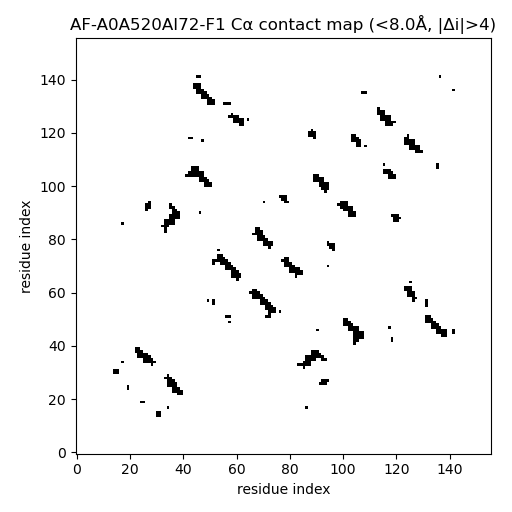Protein AF-A0A520AI72-F1 (afdb_monomer)

Nearest PDB structures (foldseek):
  8fnn-assembly1_A  TM=4.748E-01  e=2.640E+00  Homo sapiens
  2w68-assembly2_B  TM=2.912E-01  e=1.521E+00  Vibrio cholerae
  5tc2-assembly1_B  TM=3.997E-01  e=4.104E+00  Human immunodeficiency virus 1
  4v7h-assembly1_BB  TM=2.798E-01  e=3.478E+00  Thermomyces lanuginosus
  7vqo-assembly1_A  TM=2.435E-01  e=2.640E+00  Thermochaetoides thermophila DSM 1495

Secondary structure (DSSP, 8-state):
-------------------PPTTEEEEEEETTTEEEEEES---SSEEEEEE--TT-EEEEE-TTS-EEEEEEE-TTS-EEEES--SEEE-SEEE--GGG-EEEEEE----TT-SEEEEEETTEEEEEE-TT-EEEEEEHHHHHHHHHHHHHHHTT-

Solvent-accessible surface area (backbone atoms only — not comparable to full-atom values): 9253 Å² total; per-residue (Å²): 140,80,90,80,87,81,86,82,89,76,89,73,79,74,74,74,80,78,85,73,57,94,69,51,44,83,72,36,75,47,84,91,62,35,35,23,26,25,57,86,77,85,49,71,56,17,38,35,36,51,56,77,53,74,73,32,65,55,53,35,20,36,79,91,64,50,82,49,25,32,40,34,31,38,88,88,54,46,58,48,74,44,74,52,54,53,71,39,39,29,62,36,54,31,80,41,71,96,68,54,39,44,32,24,27,11,51,72,88,61,94,85,59,70,55,44,48,33,41,45,70,94,37,71,28,34,31,63,54,77,92,55,51,70,49,80,33,44,52,74,55,49,60,46,57,53,50,60,60,48,60,60,63,77,76,112

Structure (mmCIF, N/CA/C/O backbone):
data_AF-A0A520AI72-F1
#
_entry.id   AF-A0A520AI72-F1
#
loop_
_atom_site.group_PDB
_atom_site.id
_atom_site.type_symbol
_atom_site.label_atom_id
_atom_site.label_alt_id
_atom_site.label_comp_id
_atom_site.label_asym_id
_atom_site.label_entity_id
_atom_site.label_seq_id
_atom_site.pdbx_PDB_ins_code
_atom_site.Cartn_x
_atom_site.Cartn_y
_atom_site.Cartn_z
_atom_site.occupancy
_atom_site.B_iso_or_equiv
_atom_site.auth_seq_id
_atom_site.auth_comp_id
_atom_site.auth_asym_id
_atom_site.auth_atom_id
_atom_site.pdbx_PDB_model_num
ATOM 1 N N . MET A 1 1 ? 44.354 -30.701 -31.928 1.00 36.69 1 MET A N 1
ATOM 2 C CA . MET A 1 1 ? 44.233 -29.444 -32.697 1.00 36.69 1 MET A CA 1
ATOM 3 C C . MET A 1 1 ? 42.748 -29.194 -32.877 1.00 36.69 1 MET A C 1
ATOM 5 O O . MET A 1 1 ? 42.075 -30.110 -33.305 1.00 36.69 1 MET A O 1
ATOM 9 N N . GLU A 1 2 ? 42.136 -28.080 -32.514 1.00 35.31 2 GLU A N 1
ATOM 10 C CA . GLU A 1 2 ? 42.602 -26.828 -31.930 1.00 35.31 2 GLU A CA 1
ATOM 11 C C . GLU A 1 2 ? 41.341 -26.110 -31.420 1.00 35.31 2 GLU A C 1
ATOM 13 O O . GLU A 1 2 ? 40.259 -26.258 -31.989 1.00 35.31 2 GLU A O 1
ATOM 18 N N . LYS A 1 3 ? 41.470 -25.383 -30.311 1.00 42.38 3 LYS A N 1
ATOM 19 C CA . LYS A 1 3 ? 40.406 -24.569 -29.721 1.00 42.38 3 LYS A CA 1
ATOM 20 C C . LYS A 1 3 ? 40.044 -23.427 -30.671 1.00 42.38 3 LYS A C 1
ATOM 22 O O . LYS A 1 3 ? 40.950 -22.759 -31.155 1.00 42.38 3 LYS A O 1
ATOM 27 N N . LYS A 1 4 ? 38.760 -23.077 -30.761 1.00 38.62 4 LYS A N 1
ATOM 28 C CA . LYS A 1 4 ? 38.353 -21.665 -30.830 1.00 38.62 4 LYS A CA 1
ATOM 29 C C . LYS A 1 4 ? 37.149 -21.421 -29.929 1.00 38.62 4 LYS A C 1
ATOM 31 O O . LYS A 1 4 ? 36.005 -21.627 -30.312 1.00 38.62 4 LYS A O 1
ATOM 36 N N . SER A 1 5 ? 37.463 -20.968 -28.720 1.00 42.31 5 SER A N 1
ATOM 37 C CA . SER A 1 5 ? 36.593 -20.086 -27.953 1.00 42.31 5 SER A CA 1
ATOM 38 C C . SER A 1 5 ? 36.450 -18.772 -28.716 1.00 42.31 5 SER A C 1
ATOM 40 O O . SER A 1 5 ? 37.460 -18.184 -29.099 1.00 42.31 5 SER A O 1
ATOM 42 N N . ILE A 1 6 ? 35.220 -18.295 -28.889 1.00 42.84 6 ILE A N 1
ATOM 43 C CA . ILE A 1 6 ? 34.939 -16.868 -29.056 1.00 42.84 6 ILE A CA 1
ATOM 44 C C . ILE A 1 6 ? 33.797 -16.553 -28.095 1.00 42.84 6 ILE A C 1
ATOM 46 O O . ILE A 1 6 ? 32.635 -16.857 -28.345 1.00 42.84 6 ILE A O 1
ATOM 50 N N . SER A 1 7 ? 34.180 -16.009 -26.947 1.00 45.44 7 SER A N 1
ATOM 51 C CA . SER A 1 7 ? 33.318 -15.265 -26.042 1.00 45.44 7 SER A CA 1
ATOM 52 C C . SER A 1 7 ? 32.947 -13.937 -26.695 1.00 45.44 7 SER A C 1
ATOM 54 O O . SER A 1 7 ? 33.846 -13.211 -27.110 1.00 45.44 7 SER A O 1
ATOM 56 N N . ASN A 1 8 ? 31.662 -13.596 -26.718 1.00 35.69 8 ASN A N 1
ATOM 57 C CA . ASN A 1 8 ? 31.220 -12.207 -26.789 1.00 35.69 8 ASN A CA 1
ATOM 58 C C . ASN A 1 8 ? 30.066 -12.018 -25.802 1.00 35.69 8 ASN A C 1
ATOM 60 O O . ASN A 1 8 ? 28.905 -12.290 -26.094 1.00 35.69 8 ASN A O 1
ATOM 64 N N . THR A 1 9 ? 30.432 -11.588 -24.599 1.00 47.28 9 THR A N 1
ATOM 65 C CA . THR A 1 9 ? 29.562 -10.934 -23.624 1.00 47.28 9 THR A CA 1
ATOM 66 C C . THR A 1 9 ? 29.221 -9.538 -24.125 1.00 47.28 9 THR A C 1
ATOM 68 O O . THR A 1 9 ? 30.106 -8.694 -24.181 1.00 47.28 9 THR A O 1
ATOM 71 N N . ASN A 1 10 ? 27.947 -9.289 -24.413 1.00 41.22 10 ASN A N 1
ATOM 72 C CA . ASN A 1 10 ? 27.334 -7.973 -24.258 1.00 41.22 10 ASN A CA 1
ATOM 73 C C . ASN A 1 10 ? 26.042 -8.198 -23.471 1.00 41.22 10 ASN A C 1
ATOM 75 O O . ASN A 1 10 ? 25.032 -8.627 -24.027 1.00 41.22 10 ASN A O 1
ATOM 79 N N . GLY A 1 11 ? 26.125 -7.991 -22.156 1.00 39.22 11 GLY A N 1
ATOM 80 C CA . GLY A 1 11 ? 24.981 -7.991 -21.255 1.00 39.22 11 GLY A CA 1
ATOM 81 C C . GLY A 1 11 ? 24.087 -6.801 -21.574 1.00 39.22 11 GLY A C 1
ATOM 82 O O . GLY A 1 11 ? 24.305 -5.703 -21.077 1.00 39.22 11 GLY A O 1
ATOM 83 N N . LEU A 1 12 ? 23.106 -7.022 -22.441 1.00 41.09 12 LEU A N 1
ATOM 84 C CA . LEU A 1 12 ? 21.886 -6.233 -22.458 1.00 41.09 12 LEU A CA 1
ATOM 85 C C . LEU A 1 12 ? 20.972 -6.896 -21.442 1.00 41.09 12 LEU A C 1
ATOM 87 O O . LEU A 1 12 ? 20.331 -7.903 -21.739 1.00 41.09 12 LEU A O 1
ATOM 91 N N . ASP A 1 13 ? 21.007 -6.366 -20.225 1.00 46.88 13 ASP A N 1
ATOM 92 C CA . ASP A 1 13 ? 20.041 -6.690 -19.192 1.00 46.88 13 ASP A CA 1
ATOM 93 C C . ASP A 1 13 ? 18.652 -6.409 -19.774 1.00 46.88 13 ASP A C 1
ATOM 95 O O . ASP A 1 13 ? 18.304 -5.275 -20.121 1.00 46.88 13 ASP A O 1
ATOM 99 N N . THR A 1 14 ? 17.913 -7.474 -20.066 1.00 48.78 14 THR A N 1
ATOM 100 C CA . THR A 1 14 ? 16.625 -7.373 -20.738 1.00 48.78 14 THR A CA 1
ATOM 101 C C . THR A 1 14 ? 15.650 -6.741 -19.760 1.00 48.78 14 THR A C 1
ATOM 103 O O . THR A 1 14 ? 15.156 -7.425 -18.865 1.00 48.78 14 THR A O 1
ATOM 106 N N . LEU A 1 15 ? 15.353 -5.450 -19.936 1.00 54.53 15 LEU A N 1
ATOM 107 C CA . LEU A 1 15 ? 14.206 -4.805 -19.302 1.00 54.53 15 LEU A CA 1
ATOM 108 C C . LEU A 1 15 ? 12.984 -5.701 -19.531 1.00 54.53 15 LEU A C 1
ATOM 110 O O . LEU A 1 15 ? 12.491 -5.819 -20.656 1.00 54.53 15 LEU A O 1
ATOM 114 N N . LYS A 1 16 ? 12.510 -6.373 -18.474 1.00 65.25 16 LYS A N 1
ATOM 115 C CA . LYS A 1 16 ? 11.231 -7.081 -18.520 1.00 65.25 16 LYS A CA 1
ATOM 116 C C . LYS A 1 16 ? 10.162 -6.034 -18.829 1.00 65.25 16 LYS A C 1
ATOM 118 O O . LYS A 1 16 ? 9.886 -5.153 -18.016 1.00 65.25 16 LYS A O 1
ATOM 123 N N . VAL A 1 17 ? 9.583 -6.115 -20.022 1.00 69.69 17 VAL A N 1
ATOM 124 C CA . VAL A 1 17 ? 8.465 -5.258 -20.416 1.00 69.69 17 VAL A CA 1
ATOM 125 C C . VAL A 1 17 ? 7.201 -5.847 -19.802 1.00 69.69 17 VAL A C 1
ATOM 127 O O . VAL A 1 17 ? 6.700 -6.882 -20.246 1.00 69.69 17 VAL A O 1
ATOM 130 N N . TYR A 1 18 ? 6.690 -5.203 -18.758 1.00 76.44 18 TYR A N 1
ATOM 131 C CA . TYR A 1 18 ? 5.425 -5.589 -18.147 1.00 76.44 18 TYR A CA 1
ATOM 132 C C . TYR A 1 18 ? 4.266 -5.264 -19.091 1.00 76.44 18 TYR A C 1
ATOM 134 O O . TYR A 1 18 ? 4.127 -4.139 -19.570 1.00 76.44 18 TYR A O 1
ATOM 142 N N . LYS A 1 19 ? 3.400 -6.248 -19.351 1.00 75.56 19 LYS A N 1
ATOM 143 C CA . LYS A 1 19 ? 2.178 -6.018 -20.124 1.00 75.56 19 LYS A CA 1
ATOM 144 C C . LYS A 1 19 ? 1.182 -5.222 -19.275 1.00 75.56 19 LYS A C 1
ATOM 146 O O . LYS A 1 19 ? 0.673 -5.732 -18.269 1.00 75.56 19 LYS A O 1
ATOM 151 N N . THR A 1 20 ? 0.887 -3.997 -19.695 1.00 79.88 20 THR A N 1
ATOM 152 C CA . THR A 1 20 ? -0.189 -3.176 -19.128 1.00 79.88 20 THR A CA 1
ATOM 153 C C . THR A 1 20 ? -1.542 -3.656 -19.644 1.00 79.88 20 THR A C 1
ATOM 155 O O . THR A 1 20 ? -1.697 -4.017 -20.816 1.00 79.88 20 THR A O 1
ATOM 158 N N . ALA A 1 21 ? -2.531 -3.723 -18.756 1.00 82.56 21 ALA A N 1
ATOM 159 C CA . ALA A 1 21 ? -3.922 -3.878 -19.156 1.00 82.56 21 ALA A CA 1
ATOM 160 C C . ALA A 1 21 ? -4.511 -2.504 -19.534 1.00 82.56 21 ALA A C 1
ATOM 162 O O . ALA A 1 21 ? -3.997 -1.471 -19.102 1.00 82.56 21 ALA A O 1
ATOM 163 N N . PRO A 1 22 ? -5.594 -2.451 -20.331 1.00 83.50 22 PRO A N 1
ATOM 164 C CA . PRO A 1 22 ? -6.261 -1.190 -20.637 1.00 83.50 22 PRO A CA 1
ATOM 165 C C . PRO A 1 22 ? -6.677 -0.443 -19.361 1.00 83.50 22 PRO A C 1
ATOM 167 O O . PRO A 1 22 ? -7.398 -0.993 -18.528 1.00 83.50 22 PRO A O 1
ATOM 170 N N . GLY A 1 23 ? -6.241 0.812 -19.236 1.00 85.19 23 GLY A N 1
ATOM 171 C CA . GLY A 1 23 ? -6.525 1.662 -18.076 1.00 85.19 23 GLY A CA 1
ATOM 172 C C . GLY A 1 23 ? -5.579 1.479 -16.886 1.00 85.19 23 GLY A C 1
ATOM 173 O O . GLY A 1 23 ? -5.838 2.084 -15.848 1.00 85.19 23 GLY A O 1
ATOM 174 N N . GLU A 1 24 ? -4.521 0.672 -17.024 1.00 93.19 24 GLU A N 1
ATOM 175 C CA . GLU A 1 24 ? -3.407 0.640 -16.074 1.00 93.19 24 GLU A CA 1
ATOM 176 C C . GLU A 1 24 ? -2.306 1.626 -16.482 1.00 93.19 24 GLU A C 1
ATOM 178 O O . GLU A 1 24 ? -1.934 1.706 -17.655 1.00 93.19 24 GLU A O 1
ATOM 183 N N . GLU A 1 25 ? -1.742 2.314 -15.496 1.00 94.50 25 GLU A N 1
ATOM 184 C CA . GLU A 1 25 ? -0.617 3.237 -15.652 1.00 94.50 25 GLU A CA 1
ATOM 185 C C . GLU A 1 25 ? 0.544 2.800 -14.754 1.00 94.50 25 GLU A C 1
ATOM 187 O O . GLU A 1 25 ? 0.323 2.431 -13.603 1.00 94.50 25 GLU A O 1
ATOM 192 N N . LEU A 1 26 ? 1.772 2.808 -15.284 1.00 95.19 26 LEU A N 1
ATOM 193 C CA . LEU A 1 26 ? 2.982 2.474 -14.529 1.00 95.19 26 LEU A CA 1
ATOM 194 C C . LEU A 1 26 ? 3.317 3.608 -13.552 1.00 95.19 26 LEU A C 1
ATOM 196 O O . LEU A 1 26 ? 3.455 4.751 -13.973 1.00 95.19 26 LEU A O 1
ATOM 200 N N . LEU A 1 27 ? 3.502 3.278 -12.274 1.00 94.62 27 LEU A N 1
ATOM 201 C CA . LEU A 1 27 ? 3.899 4.233 -11.235 1.00 94.62 27 LEU A CA 1
ATOM 202 C C . LEU A 1 27 ? 5.375 4.117 -10.863 1.00 94.62 27 LEU A C 1
ATOM 204 O O . LEU A 1 27 ? 6.052 5.125 -10.683 1.00 94.62 27 LEU A O 1
ATOM 208 N N . TYR A 1 28 ? 5.860 2.887 -10.711 1.00 94.56 28 TYR A N 1
ATOM 209 C CA . TYR A 1 28 ? 7.226 2.597 -10.300 1.00 94.56 28 TYR A CA 1
ATOM 210 C C . TYR A 1 28 ? 7.690 1.281 -10.917 1.00 94.56 28 TYR A C 1
ATOM 212 O O . TYR A 1 28 ? 6.901 0.351 -11.100 1.00 94.56 28 TYR A O 1
ATOM 220 N N . GLN A 1 29 ? 8.981 1.192 -11.223 1.00 92.75 29 GLN A N 1
ATOM 221 C CA . GLN A 1 29 ? 9.603 -0.032 -11.696 1.00 92.75 29 GLN A CA 1
ATOM 222 C C . GLN A 1 29 ? 11.008 -0.157 -11.123 1.00 92.75 29 GLN A C 1
ATOM 224 O O . GLN A 1 29 ? 11.853 0.700 -11.360 1.00 92.75 29 GLN A O 1
ATOM 229 N N . GLU A 1 30 ? 11.263 -1.288 -10.478 1.00 88.00 30 GLU A N 1
ATOM 230 C CA . GLU A 1 30 ? 12.606 -1.764 -10.184 1.00 88.00 30 GLU A CA 1
ATOM 231 C C . GLU A 1 30 ? 12.938 -2.876 -11.196 1.00 88.00 30 GLU A C 1
ATOM 233 O O . GLU A 1 30 ? 12.320 -3.953 -11.170 1.00 88.00 30 GLU A O 1
ATOM 238 N N . PRO A 1 31 ? 13.840 -2.627 -12.166 1.00 85.75 31 PRO A N 1
ATOM 239 C CA . PRO A 1 31 ? 14.154 -3.591 -13.214 1.00 85.75 31 PRO A CA 1
ATOM 240 C C . PRO A 1 31 ? 14.551 -4.958 -12.650 1.00 85.75 31 PRO A C 1
ATOM 242 O O . PRO A 1 31 ? 15.446 -5.073 -11.823 1.00 85.75 31 PRO A O 1
ATOM 245 N N . GLY A 1 32 ? 13.871 -6.009 -13.109 1.00 82.19 32 GLY A N 1
ATOM 246 C CA . GLY A 1 32 ? 14.141 -7.383 -12.679 1.00 82.19 32 GLY A CA 1
ATOM 247 C C . GLY A 1 32 ? 13.528 -7.789 -11.333 1.00 82.19 32 GLY A C 1
ATOM 248 O O . GLY A 1 32 ? 13.527 -8.985 -11.050 1.00 82.19 32 GLY A O 1
ATOM 249 N N . VAL A 1 33 ? 12.959 -6.854 -10.561 1.00 86.50 33 VAL A N 1
ATOM 250 C CA . VAL A 1 33 ? 12.371 -7.132 -9.238 1.00 86.50 33 VAL A CA 1
ATOM 251 C C . VAL A 1 33 ? 10.844 -7.052 -9.290 1.00 86.50 33 VAL A C 1
ATOM 253 O O . VAL A 1 33 ? 10.175 -8.083 -9.252 1.00 86.50 33 VAL A O 1
ATOM 256 N N . PHE A 1 34 ? 10.274 -5.854 -9.437 1.00 90.12 34 PHE A N 1
ATOM 257 C CA . PHE A 1 34 ? 8.824 -5.665 -9.534 1.00 90.12 34 PHE A CA 1
ATOM 258 C C . PHE A 1 34 ? 8.460 -4.338 -10.210 1.00 90.12 34 PHE A C 1
ATOM 260 O O . PHE A 1 34 ? 9.282 -3.435 -10.370 1.00 90.12 34 PHE A O 1
ATOM 267 N N . ALA A 1 35 ? 7.204 -4.219 -10.623 1.00 94.25 35 ALA A N 1
ATOM 268 C CA . ALA A 1 35 ? 6.608 -2.981 -11.095 1.00 94.25 35 ALA A CA 1
ATOM 269 C C . ALA A 1 35 ? 5.241 -2.758 -10.458 1.00 94.25 35 ALA A C 1
ATOM 271 O O . ALA A 1 35 ? 4.472 -3.699 -10.214 1.00 94.25 35 ALA A O 1
ATOM 272 N N . THR A 1 36 ? 4.931 -1.489 -10.223 1.00 96.06 36 THR A N 1
ATOM 273 C CA . THR A 1 36 ? 3.671 -1.056 -9.641 1.00 96.06 36 THR A CA 1
ATOM 274 C C . THR A 1 36 ? 2.877 -0.233 -10.632 1.00 96.06 36 THR A C 1
ATOM 276 O O . THR A 1 36 ? 3.413 0.560 -11.406 1.00 96.06 36 THR A O 1
ATOM 279 N N . PHE A 1 37 ? 1.571 -0.438 -10.606 1.00 97.44 37 PHE A N 1
ATOM 280 C CA . PHE A 1 37 ? 0.629 0.197 -11.502 1.00 97.44 37 PHE A CA 1
ATOM 281 C C . PHE A 1 37 ? -0.541 0.752 -10.705 1.00 97.44 37 PHE A C 1
ATOM 283 O O . PHE A 1 37 ? -0.854 0.259 -9.619 1.00 97.44 37 PHE A O 1
ATOM 290 N N . THR A 1 38 ? -1.221 1.729 -11.285 1.00 97.06 38 THR A N 1
ATOM 291 C CA . THR A 1 38 ? -2.527 2.196 -10.822 1.00 97.06 38 THR A CA 1
ATOM 292 C C . THR A 1 38 ? -3.591 1.962 -11.874 1.00 97.06 38 THR A C 1
ATOM 294 O O . THR A 1 38 ? -3.279 1.793 -13.050 1.00 97.06 38 THR A O 1
ATOM 297 N N . ASP A 1 39 ? -4.850 1.929 -11.444 1.00 94.81 39 ASP A N 1
ATOM 298 C CA . ASP A 1 39 ? -6.003 1.910 -12.334 1.00 94.81 39 ASP A CA 1
ATOM 299 C C . ASP A 1 39 ? -7.035 2.976 -11.936 1.00 94.81 39 ASP A C 1
ATOM 301 O O . ASP A 1 39 ? -7.073 3.496 -10.814 1.00 94.81 39 ASP A O 1
ATOM 305 N N . SER A 1 40 ? -7.908 3.317 -12.881 1.00 90.81 40 SER A N 1
ATOM 306 C CA . SER A 1 40 ? -8.947 4.331 -12.675 1.00 90.81 40 SER A CA 1
ATOM 307 C C . SER A 1 40 ? -10.141 3.839 -11.850 1.00 90.81 40 SER A C 1
ATOM 309 O O . SER A 1 40 ? -11.034 4.626 -11.521 1.00 90.81 40 SER A O 1
ATOM 311 N N . LYS A 1 41 ? -10.199 2.546 -11.504 1.00 94.12 41 LYS A N 1
ATOM 312 C CA . LYS A 1 41 ? -11.333 1.980 -10.772 1.00 94.12 41 LYS A CA 1
ATOM 313 C C . LYS A 1 41 ? -11.183 2.314 -9.294 1.00 94.12 41 LYS A C 1
ATOM 315 O O . LYS A 1 41 ? -10.175 1.999 -8.672 1.00 94.12 41 LYS A O 1
ATOM 320 N N . ARG A 1 42 ? -12.217 2.924 -8.722 1.00 95.19 42 ARG A N 1
ATOM 321 C CA . ARG A 1 42 ? -12.301 3.228 -7.289 1.00 95.19 42 ARG A CA 1
ATOM 322 C C . ARG A 1 42 ? -13.030 2.110 -6.569 1.00 95.19 42 ARG A C 1
ATOM 324 O O . ARG A 1 42 ? -14.073 1.651 -7.039 1.00 95.19 42 ARG A O 1
ATOM 331 N N . ARG A 1 43 ? -12.475 1.657 -5.452 1.00 96.06 43 ARG A N 1
ATOM 332 C CA . ARG A 1 43 ? -12.997 0.539 -4.665 1.00 96.06 43 ARG A CA 1
ATOM 333 C C . ARG A 1 43 ? -12.990 0.887 -3.183 1.00 96.06 43 ARG A C 1
ATOM 335 O O . ARG A 1 43 ? -12.201 1.710 -2.732 1.00 96.06 43 ARG A O 1
ATOM 342 N N . GLY A 1 44 ? -13.876 0.246 -2.428 1.00 95.62 44 GLY A N 1
ATOM 343 C CA . GLY A 1 44 ? -14.046 0.542 -1.007 1.00 95.62 44 GLY A CA 1
ATOM 344 C C . GLY A 1 44 ? -14.601 1.942 -0.747 1.00 95.62 44 GLY A C 1
ATOM 345 O O . GLY A 1 44 ? -15.129 2.607 -1.640 1.00 95.62 44 GLY A O 1
ATOM 346 N N . ALA A 1 45 ? -14.483 2.372 0.505 1.00 97.12 45 ALA A N 1
ATOM 347 C CA . ALA A 1 45 ? -15.022 3.633 1.000 1.00 97.12 45 ALA A CA 1
ATOM 348 C C . ALA A 1 45 ? -14.073 4.827 0.801 1.00 97.12 45 ALA A 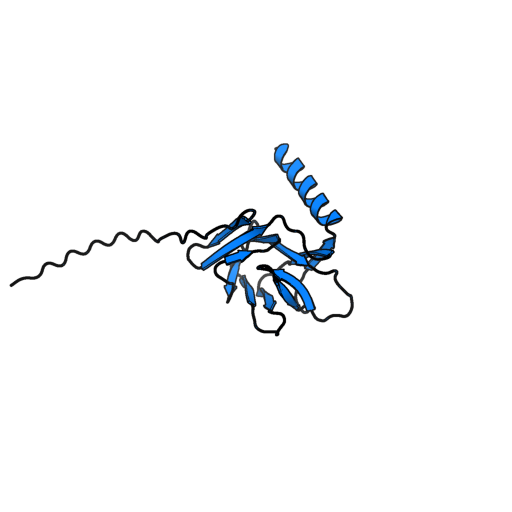C 1
ATOM 350 O O . ALA A 1 45 ? -14.500 5.974 0.927 1.00 97.12 45 ALA A O 1
ATOM 351 N N . GLY A 1 46 ? -12.795 4.579 0.518 1.00 97.44 46 GLY A N 1
ATOM 352 C CA . GLY A 1 46 ? -11.806 5.636 0.360 1.00 97.44 46 GLY A CA 1
ATOM 353 C C . GLY A 1 46 ? -10.404 5.095 0.133 1.00 97.44 46 GLY A C 1
ATOM 354 O O . GLY A 1 46 ? -10.229 3.977 -0.351 1.00 97.44 46 GLY A O 1
ATOM 355 N N . VAL A 1 47 ? -9.412 5.893 0.510 1.00 98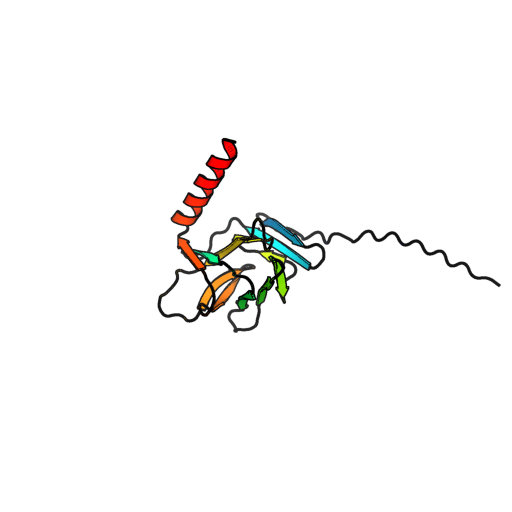.19 47 VAL A N 1
ATOM 356 C CA . VAL A 1 47 ? -7.993 5.573 0.388 1.00 98.19 47 VAL A CA 1
ATOM 357 C C . VAL A 1 47 ? -7.355 5.570 1.766 1.00 98.19 47 VAL A C 1
ATOM 359 O O . VAL A 1 47 ? -7.549 6.491 2.561 1.00 98.19 47 VAL A O 1
ATOM 362 N N . ILE A 1 48 ? -6.568 4.537 2.044 1.00 98.06 48 ILE A N 1
ATOM 363 C CA . ILE A 1 48 ? -5.675 4.507 3.195 1.00 98.06 48 ILE A CA 1
ATOM 364 C C . ILE A 1 48 ? -4.240 4.728 2.733 1.00 98.06 48 ILE A C 1
ATOM 366 O O . ILE A 1 48 ? -3.770 4.054 1.818 1.00 98.06 48 ILE A O 1
ATOM 370 N N . SER A 1 49 ? -3.570 5.679 3.370 1.00 98.00 49 SER A N 1
ATOM 371 C CA . SER A 1 49 ? -2.170 6.018 3.136 1.00 98.00 49 SER A CA 1
ATOM 372 C C . SER A 1 49 ? -1.349 5.526 4.319 1.00 98.00 49 SER A C 1
ATOM 374 O O . SER A 1 49 ? -1.658 5.888 5.457 1.00 98.00 49 SER A O 1
ATOM 376 N N . PHE A 1 50 ? -0.323 4.714 4.071 1.00 97.81 50 PHE A N 1
ATOM 377 C CA . PHE A 1 50 ? 0.609 4.258 5.105 1.00 97.81 50 PHE A CA 1
ATOM 378 C C . PHE A 1 50 ? 1.867 5.122 5.150 1.00 97.81 50 PHE A C 1
ATOM 380 O O . PHE A 1 50 ? 2.346 5.597 4.122 1.00 97.81 50 PHE A O 1
ATOM 387 N N . GLN A 1 51 ? 2.418 5.278 6.351 1.00 95.56 51 GLN A N 1
ATOM 388 C CA . GLN A 1 51 ? 3.719 5.894 6.582 1.00 95.56 51 GLN A CA 1
ATOM 389 C C . GLN A 1 51 ? 4.613 4.895 7.316 1.00 95.56 51 GLN A C 1
ATOM 391 O O . GLN A 1 51 ? 4.175 4.273 8.285 1.00 95.56 51 GLN A O 1
ATOM 396 N N . LEU A 1 52 ? 5.846 4.745 6.838 1.00 94.31 52 LEU A N 1
ATOM 397 C CA . LEU A 1 52 ? 6.864 3.898 7.448 1.00 94.31 52 LEU A CA 1
ATOM 398 C C . LEU A 1 52 ? 7.942 4.782 8.068 1.00 94.31 52 LEU A C 1
ATOM 400 O O . LEU A 1 52 ? 8.435 5.695 7.403 1.00 94.31 52 LEU A O 1
ATOM 404 N N . ASP A 1 53 ? 8.292 4.516 9.325 1.00 93.50 53 ASP A N 1
ATOM 405 C CA . ASP A 1 53 ? 9.532 5.024 9.901 1.00 93.50 53 ASP A CA 1
ATOM 406 C C . ASP A 1 53 ? 10.697 4.079 9.555 1.00 93.50 53 ASP A C 1
ATOM 408 O O . ASP A 1 53 ? 10.511 2.962 9.064 1.00 93.50 53 ASP A O 1
ATOM 412 N N . VAL A 1 54 ? 11.927 4.521 9.813 1.00 93.44 54 VAL A N 1
ATOM 413 C CA . VAL A 1 54 ? 13.111 3.661 9.694 1.00 93.44 54 VAL A CA 1
ATOM 414 C C . VAL A 1 54 ? 12.945 2.419 10.575 1.00 93.44 54 VAL A C 1
ATOM 416 O O . VAL A 1 54 ? 12.589 2.533 11.747 1.00 93.44 54 VAL A O 1
ATOM 419 N N . ASN A 1 55 ? 13.253 1.251 10.011 1.00 91.12 55 ASN A N 1
ATOM 420 C CA . ASN A 1 55 ? 13.080 -0.082 10.593 1.00 91.12 55 ASN A CA 1
ATOM 421 C C . ASN A 1 55 ? 11.618 -0.552 10.753 1.00 91.12 55 ASN A C 1
ATOM 423 O O . ASN A 1 55 ? 11.392 -1.646 11.282 1.00 91.12 55 ASN A O 1
ATOM 427 N N . ASP A 1 56 ? 10.630 0.198 10.251 1.00 93.00 56 ASP A N 1
ATOM 428 C CA . ASP A 1 56 ? 9.250 -0.280 10.144 1.00 93.00 56 ASP A CA 1
ATOM 429 C C . ASP A 1 56 ? 9.029 -1.121 8.881 1.00 93.00 56 ASP A C 1
ATOM 431 O O . ASP A 1 56 ? 9.776 -1.067 7.898 1.00 93.00 56 ASP A O 1
ATOM 435 N N . GLY A 1 57 ? 7.937 -1.891 8.884 1.00 93.44 57 GLY A N 1
ATOM 436 C CA . GLY A 1 57 ? 7.507 -2.631 7.708 1.00 93.44 57 GLY A CA 1
ATOM 437 C C . GLY A 1 57 ? 5.995 -2.706 7.545 1.00 93.44 57 GLY A C 1
ATOM 438 O O . GLY A 1 57 ? 5.258 -3.006 8.485 1.00 93.44 57 GLY A O 1
ATOM 439 N N . LEU A 1 58 ? 5.541 -2.517 6.309 1.00 96.88 58 LEU A N 1
ATOM 440 C CA . LEU A 1 58 ? 4.172 -2.765 5.881 1.00 96.88 58 LEU A CA 1
ATOM 441 C C . LEU A 1 58 ? 4.061 -4.212 5.399 1.00 96.88 58 LEU A C 1
ATOM 443 O O . LEU A 1 58 ? 4.611 -4.570 4.361 1.00 96.88 58 LEU A O 1
ATOM 447 N N . ARG A 1 59 ? 3.329 -5.046 6.145 1.00 97.31 59 ARG A N 1
ATOM 448 C CA . ARG A 1 59 ? 2.994 -6.421 5.744 1.00 97.31 59 ARG A CA 1
ATOM 449 C C . ARG A 1 59 ? 1.567 -6.490 5.222 1.00 97.31 59 ARG A C 1
ATOM 451 O O . ARG A 1 59 ? 0.625 -6.124 5.928 1.00 97.31 59 ARG A O 1
ATOM 458 N N . ILE A 1 60 ? 1.418 -6.998 4.005 1.00 98.06 60 ILE A N 1
ATOM 459 C CA . ILE A 1 60 ? 0.139 -7.190 3.330 1.00 98.06 60 ILE A CA 1
ATOM 460 C C . ILE A 1 60 ? -0.143 -8.686 3.283 1.00 98.06 60 ILE A C 1
ATOM 462 O O . ILE A 1 60 ? 0.664 -9.468 2.789 1.00 98.06 60 ILE A O 1
ATOM 466 N N . TYR A 1 61 ? -1.309 -9.087 3.772 1.00 97.69 61 TYR A N 1
ATOM 467 C CA . TYR A 1 61 ? -1.743 -10.477 3.813 1.00 97.69 61 TYR A CA 1
ATOM 468 C C . TYR A 1 61 ? -2.909 -10.716 2.856 1.00 97.69 61 TYR A C 1
ATOM 470 O O . TYR A 1 61 ? -3.781 -9.864 2.669 1.00 97.69 61 TYR A O 1
ATOM 478 N N . ASN A 1 62 ? -2.974 -11.918 2.299 1.00 97.75 62 ASN A N 1
ATOM 479 C CA . ASN A 1 62 ? -4.176 -12.437 1.665 1.00 97.75 62 ASN A CA 1
ATOM 480 C C . ASN A 1 62 ? -5.305 -12.609 2.699 1.00 97.75 62 ASN A C 1
ATOM 482 O O . ASN A 1 62 ? -5.090 -12.569 3.914 1.00 97.75 62 ASN A O 1
ATOM 486 N N . GLU A 1 63 ? -6.540 -12.807 2.233 1.00 94.75 63 GLU A N 1
ATOM 487 C CA . GLU A 1 63 ? -7.693 -12.985 3.131 1.00 94.75 63 GLU A CA 1
ATOM 488 C C . GLU A 1 63 ? -7.575 -14.236 4.010 1.00 94.75 63 GLU A C 1
ATOM 490 O O . GLU A 1 63 ? -8.001 -14.210 5.167 1.00 94.75 63 GLU A O 1
ATOM 495 N N . ASP A 1 64 ? -6.913 -15.279 3.508 1.00 96.12 64 ASP A N 1
ATOM 496 C CA . ASP A 1 64 ? -6.588 -16.504 4.247 1.00 96.12 64 ASP A CA 1
ATOM 497 C C . ASP A 1 64 ? -5.470 -16.322 5.295 1.00 96.12 64 ASP A C 1
ATOM 499 O O . ASP A 1 64 ? -5.243 -17.208 6.113 1.00 96.12 64 ASP A O 1
ATOM 503 N N . GLY A 1 65 ? -4.816 -15.154 5.331 1.00 94.25 65 GLY A N 1
ATOM 504 C CA . GLY A 1 65 ? -3.740 -14.829 6.269 1.00 94.25 65 GLY A CA 1
ATOM 505 C C . GLY A 1 65 ? -2.332 -15.174 5.786 1.00 94.25 65 GLY A C 1
ATOM 506 O O . GLY A 1 65 ? -1.378 -14.868 6.496 1.00 94.25 65 GLY A O 1
ATOM 507 N N . THR A 1 66 ? -2.172 -15.754 4.595 1.00 96.69 66 THR A N 1
ATOM 508 C CA . THR A 1 66 ? -0.848 -15.928 3.978 1.00 96.69 66 THR A CA 1
ATOM 509 C C . THR A 1 66 ? -0.256 -14.576 3.573 1.00 96.69 66 THR A C 1
ATOM 511 O O . THR A 1 66 ? -0.993 -13.629 3.283 1.00 96.69 66 THR A O 1
ATOM 514 N N . LEU A 1 67 ? 1.073 -14.452 3.575 1.00 97.06 67 LEU A N 1
ATOM 515 C CA . LEU A 1 67 ? 1.740 -13.211 3.178 1.00 97.06 67 LEU A CA 1
ATOM 516 C C . LEU A 1 67 ? 1.561 -12.989 1.668 1.00 97.06 67 LEU A C 1
ATOM 518 O O . LEU A 1 67 ? 1.829 -13.880 0.868 1.00 97.06 67 LEU A O 1
ATOM 522 N N . PHE A 1 68 ? 1.068 -11.809 1.295 1.00 96.94 68 PHE A N 1
ATOM 523 C CA . PHE A 1 68 ? 0.996 -11.356 -0.095 1.00 96.94 68 PHE A CA 1
ATOM 524 C C . PHE A 1 68 ? 2.260 -10.597 -0.492 1.00 96.94 68 PHE A C 1
ATOM 526 O O . PHE A 1 68 ? 2.691 -10.698 -1.631 1.00 96.94 68 PHE A O 1
ATOM 533 N N . GLY A 1 69 ? 2.811 -9.817 0.435 1.00 96.06 69 GLY A N 1
ATOM 534 C CA . GLY A 1 69 ? 4.052 -9.088 0.240 1.00 96.06 69 GLY A CA 1
ATOM 535 C C . GLY A 1 69 ? 4.348 -8.158 1.409 1.00 96.06 69 GLY A C 1
ATOM 536 O O . GLY A 1 69 ? 3.478 -7.862 2.237 1.00 96.06 69 GLY A O 1
ATOM 537 N N . GLN A 1 70 ? 5.594 -7.720 1.490 1.00 96.00 70 GLN A N 1
ATOM 538 C CA . GLN A 1 70 ? 6.096 -6.860 2.546 1.00 96.00 70 GLN A CA 1
ATOM 539 C C . GLN A 1 70 ? 6.988 -5.763 1.967 1.00 96.00 70 GLN A C 1
ATOM 541 O O . GLN A 1 70 ? 7.737 -5.993 1.021 1.00 96.00 70 GLN A O 1
ATOM 546 N N . ILE A 1 71 ? 6.920 -4.585 2.579 1.00 95.56 71 ILE A N 1
ATOM 547 C CA . ILE A 1 71 ? 7.774 -3.431 2.291 1.00 95.56 71 ILE A CA 1
ATOM 548 C C . ILE A 1 71 ? 8.421 -3.012 3.605 1.00 95.56 71 ILE A C 1
ATOM 550 O O . ILE A 1 71 ? 7.728 -2.928 4.617 1.00 95.56 71 ILE A O 1
ATOM 554 N N . VAL A 1 72 ? 9.727 -2.782 3.606 1.00 95.31 72 VAL A N 1
ATOM 555 C CA . VAL A 1 72 ? 10.517 -2.383 4.779 1.00 95.31 72 VAL A CA 1
ATOM 556 C C . VAL A 1 72 ? 11.312 -1.137 4.427 1.00 95.31 72 VAL A C 1
ATOM 558 O O . VAL A 1 72 ? 11.857 -1.072 3.328 1.00 95.31 72 VAL A O 1
ATOM 561 N N . LEU A 1 73 ? 11.375 -0.170 5.342 1.00 95.31 73 LEU A N 1
ATOM 562 C CA . LEU A 1 73 ? 12.285 0.970 5.233 1.00 95.31 73 LEU A CA 1
ATOM 563 C C . LEU A 1 73 ? 13.536 0.696 6.074 1.00 95.31 73 LEU A C 1
ATOM 565 O O . LEU A 1 73 ? 13.440 0.524 7.288 1.00 95.31 73 LEU A O 1
ATOM 569 N N . ASN A 1 74 ? 14.700 0.648 5.433 1.00 94.31 74 ASN A N 1
ATOM 570 C CA . ASN A 1 74 ? 15.980 0.384 6.088 1.00 94.31 74 ASN A CA 1
ATOM 571 C C . ASN A 1 74 ? 16.607 1.660 6.677 1.00 94.31 74 ASN A C 1
ATOM 573 O O . ASN A 1 74 ? 16.198 2.783 6.379 1.00 94.31 74 ASN A O 1
ATOM 577 N N . GLU A 1 75 ? 17.648 1.489 7.498 1.00 95.25 75 GLU A N 1
ATOM 578 C CA . GLU A 1 75 ? 18.413 2.598 8.100 1.00 95.25 75 GLU A CA 1
ATOM 579 C C . GLU A 1 75 ? 19.140 3.477 7.081 1.00 95.25 75 GLU A C 1
ATOM 581 O O . GLU A 1 75 ? 19.334 4.666 7.322 1.00 95.25 75 GLU A O 1
ATOM 586 N N . ASP A 1 76 ? 19.508 2.912 5.931 1.00 95.12 76 ASP A N 1
ATOM 587 C CA . ASP A 1 76 ? 20.105 3.645 4.812 1.00 95.12 76 ASP A CA 1
ATOM 588 C C . ASP A 1 76 ? 19.065 4.384 3.952 1.00 95.12 76 ASP A C 1
ATOM 590 O O . ASP A 1 76 ? 19.405 4.909 2.894 1.00 95.12 76 ASP A O 1
ATOM 594 N N . LEU A 1 77 ? 17.812 4.437 4.421 1.00 92.81 77 LEU A N 1
ATOM 595 C CA . LEU A 1 77 ? 16.661 5.056 3.767 1.00 92.81 77 LEU A CA 1
ATOM 596 C C . LEU A 1 77 ? 16.226 4.356 2.471 1.00 92.81 77 LEU A C 1
ATOM 598 O O . LEU A 1 77 ? 15.325 4.839 1.790 1.00 92.81 77 LEU A O 1
ATOM 602 N N . SER A 1 78 ? 16.798 3.193 2.147 1.00 93.44 78 SER A N 1
ATOM 603 C CA . SER A 1 78 ? 16.311 2.360 1.050 1.00 93.44 78 SER A CA 1
ATOM 604 C C . SER A 1 78 ? 15.047 1.606 1.454 1.00 93.44 78 SER A C 1
ATOM 606 O O . SER A 1 78 ? 14.898 1.146 2.593 1.00 93.44 78 SER A O 1
ATOM 608 N N . TYR A 1 79 ? 14.136 1.432 0.499 1.00 93.06 79 TYR A N 1
ATOM 609 C CA . TYR A 1 79 ? 13.056 0.473 0.656 1.00 93.06 79 TYR A CA 1
ATOM 610 C C . TYR A 1 79 ? 13.480 -0.891 0.137 1.00 93.06 79 TYR A C 1
ATOM 612 O O . TYR A 1 79 ? 14.068 -1.019 -0.933 1.00 93.06 79 TYR A O 1
ATOM 620 N N . TYR A 1 80 ? 13.107 -1.922 0.880 1.00 91.12 80 TYR A N 1
ATOM 621 C CA . TYR A 1 80 ? 13.244 -3.306 0.467 1.00 91.12 80 TYR A CA 1
ATOM 622 C C . TYR A 1 80 ? 11.866 -3.958 0.390 1.00 91.12 80 TYR A C 1
ATOM 624 O O . TYR A 1 80 ? 11.034 -3.781 1.285 1.00 91.12 80 TYR A O 1
ATOM 632 N N . THR A 1 81 ? 11.623 -4.728 -0.671 1.00 89.75 81 THR A N 1
ATOM 633 C CA . THR A 1 81 ? 10.394 -5.509 -0.823 1.00 89.75 81 THR A CA 1
ATOM 634 C C . THR A 1 81 ? 10.678 -7.006 -0.714 1.00 89.75 81 THR A C 1
ATOM 636 O O . THR A 1 81 ? 11.675 -7.507 -1.226 1.00 89.75 81 THR A O 1
ATOM 639 N N . MET A 1 82 ? 9.798 -7.730 -0.024 1.00 89.25 82 MET A N 1
ATOM 640 C CA . MET A 1 82 ? 9.860 -9.186 0.132 1.00 89.25 82 MET A CA 1
ATOM 641 C C . MET A 1 82 ? 8.523 -9.791 -0.280 1.00 89.25 82 MET A C 1
ATOM 643 O O . MET A 1 82 ? 7.473 -9.259 0.080 1.00 89.25 82 MET A O 1
ATOM 647 N N . ASP A 1 83 ? 8.561 -10.879 -1.051 1.00 90.56 83 ASP A N 1
ATOM 648 C CA . ASP A 1 83 ? 7.392 -11.620 -1.555 1.00 90.56 83 ASP A CA 1
ATOM 649 C C . ASP A 1 83 ? 6.389 -10.794 -2.382 1.00 90.56 83 ASP A C 1
ATOM 651 O O . ASP A 1 83 ? 5.352 -11.309 -2.796 1.00 90.56 83 ASP A O 1
ATOM 655 N N . MET A 1 84 ? 6.702 -9.526 -2.668 1.00 92.69 84 MET A N 1
ATOM 656 C CA . MET A 1 84 ? 5.884 -8.678 -3.523 1.00 92.69 84 MET A CA 1
ATOM 657 C C . MET A 1 84 ? 5.820 -9.282 -4.932 1.00 92.69 84 MET A C 1
ATOM 659 O O . MET A 1 84 ? 6.863 -9.592 -5.513 1.00 92.69 84 MET A O 1
ATOM 663 N N . PRO A 1 85 ? 4.621 -9.445 -5.520 1.00 93.38 85 PRO A N 1
ATOM 664 C CA . PRO A 1 85 ? 4.507 -9.960 -6.876 1.00 93.38 85 PRO A CA 1
ATOM 665 C C . PRO A 1 85 ? 5.220 -9.058 -7.886 1.00 93.38 85 PRO A C 1
ATOM 667 O O . PRO A 1 85 ? 5.125 -7.833 -7.785 1.00 93.38 85 PRO A O 1
ATOM 670 N N . GLU A 1 86 ? 5.811 -9.663 -8.928 1.00 92.81 86 GLU A N 1
ATOM 671 C CA . GLU A 1 86 ? 6.506 -8.928 -10.005 1.00 92.81 86 GLU A CA 1
ATOM 672 C C . GLU A 1 86 ? 5.633 -7.811 -10.607 1.00 92.81 86 GLU A C 1
ATOM 674 O O . GLU A 1 86 ? 6.138 -6.779 -11.036 1.00 92.81 86 GLU A O 1
ATOM 679 N N . LYS A 1 87 ? 4.307 -7.997 -10.627 1.00 94.62 87 LYS A N 1
ATOM 680 C CA . LYS A 1 87 ? 3.332 -6.970 -11.001 1.00 94.62 87 LYS A CA 1
ATOM 681 C C . LYS A 1 87 ? 2.354 -6.716 -9.858 1.00 94.62 87 LYS A C 1
ATOM 683 O O . LYS A 1 87 ? 1.599 -7.612 -9.468 1.00 94.62 87 LYS A O 1
ATOM 688 N N . THR A 1 88 ? 2.305 -5.470 -9.396 1.00 96.00 88 THR A N 1
ATOM 689 C CA . THR A 1 88 ? 1.374 -5.017 -8.358 1.00 96.00 88 THR A CA 1
ATOM 690 C C . THR A 1 88 ? 0.531 -3.838 -8.844 1.00 96.00 88 THR A C 1
ATOM 692 O O . THR A 1 88 ? 1.053 -2.881 -9.388 1.00 96.00 88 THR A O 1
ATOM 695 N N . VAL A 1 89 ? -0.781 -3.885 -8.640 1.00 97.00 89 VAL A N 1
ATOM 696 C CA . VAL A 1 89 ? -1.754 -2.855 -9.011 1.00 97.00 89 VAL A CA 1
ATOM 697 C C . VAL A 1 89 ? -2.422 -2.352 -7.735 1.00 97.00 89 VAL A C 1
ATOM 699 O O . VAL A 1 89 ? -3.092 -3.123 -7.040 1.00 97.00 89 VAL A O 1
ATOM 702 N N . ALA A 1 90 ? -2.224 -1.076 -7.420 1.00 97.56 90 ALA A N 1
ATOM 703 C CA . ALA A 1 90 ? -2.718 -0.392 -6.223 1.00 97.56 90 ALA A CA 1
ATOM 704 C C . ALA A 1 90 ? -3.009 1.087 -6.539 1.00 97.56 90 ALA A C 1
ATOM 706 O O . ALA A 1 90 ? -2.725 1.541 -7.642 1.00 97.56 90 ALA A O 1
ATOM 707 N N . ARG A 1 91 ? -3.566 1.862 -5.594 1.00 97.00 91 ARG A N 1
ATOM 708 C CA . ARG A 1 91 ? -3.847 3.291 -5.834 1.00 97.00 91 ARG A CA 1
ATOM 709 C C . ARG A 1 91 ? -2.558 4.063 -6.099 1.00 97.00 91 ARG A C 1
ATOM 711 O O . ARG A 1 91 ? -2.452 4.708 -7.140 1.00 97.00 91 ARG A O 1
ATOM 718 N N . LYS A 1 92 ? -1.594 3.960 -5.181 1.00 96.69 92 LYS A N 1
ATOM 719 C CA . LYS A 1 92 ? -0.244 4.502 -5.339 1.00 96.69 92 LYS A CA 1
ATOM 720 C C . LYS A 1 92 ? 0.745 3.667 -4.539 1.00 96.69 92 LYS A C 1
ATOM 722 O O . LYS A 1 92 ? 0.624 3.574 -3.326 1.00 96.69 92 LYS A O 1
ATOM 727 N N . LEU A 1 93 ? 1.711 3.053 -5.213 1.00 96.94 93 LEU A N 1
ATOM 728 C CA . LEU A 1 93 ? 2.727 2.239 -4.554 1.00 96.94 93 LEU A CA 1
ATOM 729 C C . LEU A 1 93 ? 4.106 2.573 -5.112 1.00 96.94 93 LEU A C 1
ATOM 731 O O . LEU A 1 93 ? 4.480 2.079 -6.170 1.00 96.94 93 LEU A O 1
ATOM 735 N N . ILE A 1 94 ? 4.832 3.438 -4.415 1.00 96.50 94 ILE A N 1
ATOM 736 C CA . ILE A 1 94 ? 6.138 3.949 -4.832 1.00 96.50 94 ILE A CA 1
ATOM 737 C C . ILE A 1 94 ? 7.080 3.826 -3.629 1.00 96.50 94 ILE A C 1
ATOM 739 O O . ILE A 1 94 ? 6.994 4.643 -2.715 1.00 96.50 94 ILE A O 1
ATOM 743 N N . PRO A 1 95 ? 7.936 2.797 -3.578 1.00 94.81 95 PRO A N 1
ATOM 744 C CA . PRO A 1 95 ? 8.929 2.627 -2.524 1.00 94.81 95 PRO A CA 1
ATOM 745 C C . PRO A 1 95 ? 10.258 3.274 -2.937 1.00 94.81 95 PRO A C 1
ATOM 747 O O . PRO A 1 95 ? 11.270 2.607 -3.106 1.00 94.81 95 PRO A O 1
ATOM 750 N N . GLU A 1 96 ? 10.234 4.593 -3.103 1.00 94.38 96 GLU A N 1
ATOM 751 C CA . GLU A 1 96 ? 11.401 5.424 -3.414 1.00 94.38 96 GLU A CA 1
ATOM 752 C C . GLU A 1 96 ? 11.452 6.548 -2.381 1.00 94.38 96 GLU A C 1
ATOM 754 O O . GLU A 1 96 ? 10.463 7.263 -2.242 1.00 94.38 96 GLU A O 1
ATOM 759 N N . TYR A 1 97 ? 12.550 6.690 -1.632 1.00 91.56 97 TYR A N 1
ATOM 760 C CA . TYR A 1 97 ? 12.590 7.516 -0.413 1.00 91.56 97 TYR A CA 1
ATOM 761 C C . TYR A 1 97 ? 12.067 8.942 -0.609 1.00 91.56 97 TYR A C 1
ATOM 763 O O . TYR A 1 97 ? 11.173 9.376 0.119 1.00 91.56 97 TYR A O 1
ATOM 771 N N . ASP A 1 98 ? 12.553 9.628 -1.640 1.00 91.38 98 ASP A N 1
ATOM 772 C CA . ASP A 1 98 ? 12.235 11.035 -1.895 1.00 91.38 98 ASP A CA 1
ATOM 773 C C . ASP A 1 98 ? 10.765 11.275 -2.273 1.00 91.38 98 ASP A C 1
ATOM 775 O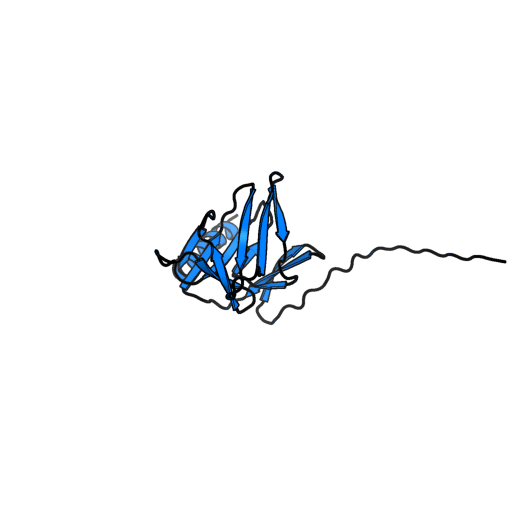 O . ASP A 1 98 ? 10.251 12.387 -2.139 1.00 91.38 98 ASP A O 1
ATOM 779 N N . VAL A 1 99 ? 10.077 10.245 -2.769 1.00 92.94 99 VAL A N 1
ATOM 780 C CA . VAL A 1 99 ? 8.719 10.349 -3.328 1.00 92.94 99 VAL A CA 1
ATOM 781 C C . VAL A 1 99 ? 7.791 9.241 -2.824 1.00 92.94 99 VAL A C 1
ATOM 783 O O . VAL A 1 99 ? 6.804 8.902 -3.486 1.00 92.94 99 VAL A O 1
ATOM 786 N N . ALA A 1 100 ? 8.106 8.672 -1.658 1.00 95.25 100 ALA A N 1
ATOM 787 C CA . ALA A 1 100 ? 7.470 7.460 -1.172 1.00 95.25 100 ALA A CA 1
ATOM 788 C C . ALA A 1 100 ? 5.960 7.641 -0.998 1.00 95.25 100 ALA A C 1
ATOM 790 O O . ALA A 1 100 ? 5.493 8.629 -0.426 1.00 95.25 100 ALA A O 1
ATOM 791 N N . ALA A 1 101 ? 5.186 6.669 -1.474 1.00 96.62 101 ALA A N 1
ATOM 792 C CA . ALA A 1 101 ? 3.737 6.683 -1.335 1.00 96.62 101 ALA A CA 1
ATOM 793 C C . ALA A 1 101 ? 3.173 5.263 -1.264 1.00 96.62 101 ALA A C 1
ATOM 795 O O . ALA A 1 101 ? 3.458 4.426 -2.123 1.00 96.62 101 ALA A O 1
ATOM 796 N N . PHE A 1 102 ? 2.334 5.023 -0.256 1.00 97.62 102 PHE A N 1
ATOM 797 C CA . PHE A 1 102 ? 1.717 3.730 0.043 1.00 97.62 102 PHE A CA 1
ATOM 798 C C . PHE A 1 102 ? 0.206 3.901 0.205 1.00 97.62 102 PHE A C 1
ATOM 800 O O . PHE A 1 102 ? -0.340 3.744 1.298 1.00 97.62 102 PHE A O 1
ATOM 807 N N . ASP A 1 103 ? -0.458 4.260 -0.889 1.00 98.19 103 ASP A N 1
ATOM 808 C CA . ASP A 1 103 ? -1.895 4.474 -0.944 1.00 98.19 103 ASP A CA 1
ATOM 809 C C . ASP A 1 103 ? -2.607 3.247 -1.506 1.00 98.19 103 ASP A C 1
ATOM 811 O O . ASP A 1 103 ? -2.259 2.710 -2.567 1.00 98.19 103 ASP A O 1
ATOM 815 N N . PHE A 1 104 ? -3.682 2.854 -0.833 1.00 98.25 104 PHE A N 1
ATOM 816 C CA . PHE A 1 104 ? -4.526 1.750 -1.255 1.00 98.25 104 PHE A CA 1
ATOM 817 C C . PHE A 1 104 ? -6.000 2.108 -1.129 1.00 98.25 104 PHE A C 1
ATOM 819 O O . PHE A 1 104 ? -6.430 2.655 -0.115 1.00 98.25 104 PHE A O 1
ATOM 826 N N . ASP A 1 105 ? -6.786 1.722 -2.131 1.00 98.31 105 ASP A N 1
ATOM 827 C CA . ASP A 1 105 ? -8.241 1.656 -2.017 1.00 98.31 105 ASP A CA 1
ATOM 828 C C . ASP A 1 105 ? -8.600 0.783 -0.804 1.00 98.31 105 ASP A C 1
ATOM 830 O O . ASP A 1 105 ? -8.072 -0.323 -0.655 1.00 98.31 105 ASP A O 1
ATOM 834 N N . ALA A 1 106 ? -9.473 1.267 0.074 1.00 97.62 106 ALA A N 1
ATOM 835 C CA . ALA A 1 106 ? -9.722 0.639 1.364 1.00 97.62 106 ALA A CA 1
ATOM 836 C C . ALA A 1 106 ? -11.178 0.750 1.815 1.00 97.62 106 ALA A C 1
ATOM 838 O O . ALA A 1 106 ? -11.911 1.679 1.469 1.00 97.62 106 ALA A O 1
ATOM 839 N N . GLU A 1 107 ? -11.592 -0.206 2.641 1.00 96.62 107 GLU A N 1
ATOM 840 C CA . GLU A 1 107 ? -12.810 -0.069 3.438 1.00 96.62 107 GLU A CA 1
ATOM 841 C C . GLU A 1 107 ? -12.621 0.983 4.536 1.00 96.62 107 GLU A C 1
ATOM 843 O O . GLU A 1 107 ? -11.502 1.250 4.982 1.00 96.62 107 GLU A O 1
ATOM 848 N N . ALA A 1 108 ? -13.730 1.551 5.015 1.00 94.75 108 ALA A N 1
ATOM 849 C CA . ALA A 1 108 ? -13.689 2.497 6.123 1.00 94.75 108 ALA A CA 1
ATOM 850 C C . ALA A 1 108 ? -13.045 1.861 7.366 1.00 94.75 108 ALA A C 1
ATOM 852 O O . ALA A 1 108 ? -13.304 0.700 7.709 1.00 94.75 108 ALA A O 1
ATOM 853 N N . VAL A 1 109 ? -12.234 2.645 8.079 1.00 93.38 109 VAL A N 1
ATOM 854 C CA . VAL A 1 109 ? -11.565 2.182 9.297 1.00 93.38 109 VAL A CA 1
ATOM 855 C C . VAL A 1 109 ? -12.601 2.011 10.404 1.00 93.38 109 VAL A C 1
ATOM 857 O O . VAL A 1 109 ? -13.044 2.968 11.033 1.00 93.38 109 VAL A O 1
ATOM 860 N N . LYS A 1 110 ? -12.993 0.764 10.668 1.00 87.38 110 LYS A N 1
ATOM 861 C CA . LYS A 1 110 ? -13.827 0.431 11.830 1.00 87.38 110 LYS A CA 1
ATOM 862 C C . LYS A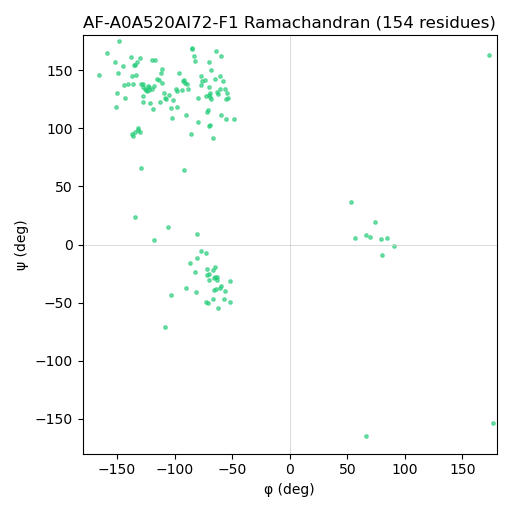 1 110 ? -12.977 0.452 13.094 1.00 87.38 110 LYS A C 1
ATOM 864 O O . LYS A 1 110 ? -11.854 -0.052 13.086 1.00 87.38 110 LYS A O 1
ATOM 869 N N . SER A 1 111 ? -13.519 0.965 14.194 1.00 67.94 111 SER A N 1
ATOM 870 C CA . SER A 1 111 ? -12.800 1.111 15.467 1.00 67.94 111 SER A CA 1
ATOM 871 C C . SER A 1 111 ? -12.387 -0.214 16.131 1.00 67.94 111 SER A C 1
ATOM 873 O O . SER A 1 111 ? -11.465 -0.201 16.936 1.00 67.94 111 SER A O 1
ATOM 875 N N . SER A 1 112 ? -13.004 -1.356 15.787 1.00 60.50 112 SER A N 1
ATOM 876 C CA . SER A 1 112 ? -12.861 -2.619 16.539 1.00 60.50 112 SER A CA 1
ATOM 877 C C . SER A 1 112 ? -12.247 -3.820 15.796 1.00 60.50 112 SER A C 1
ATOM 879 O O . SER A 1 112 ? -12.158 -4.895 16.382 1.00 60.50 112 SER A O 1
ATOM 881 N N . ASP A 1 113 ? -11.800 -3.682 14.544 1.00 81.81 113 ASP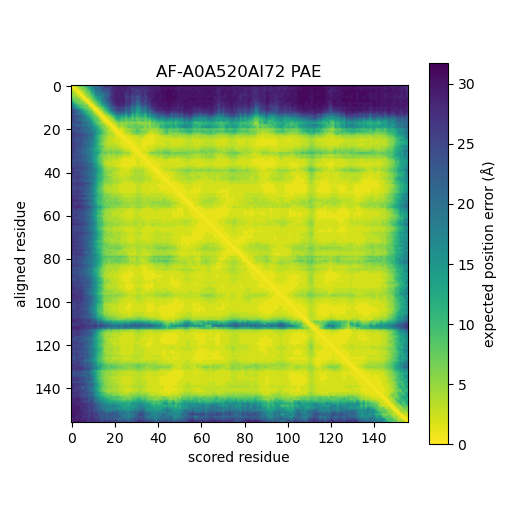 A N 1
ATOM 882 C CA . ASP A 1 113 ? -11.117 -4.776 13.821 1.00 81.81 113 ASP A CA 1
ATOM 883 C C . ASP A 1 113 ? -9.589 -4.701 14.003 1.00 81.81 113 ASP A C 1
ATOM 885 O O . ASP A 1 113 ? -9.026 -3.604 13.983 1.00 81.81 113 ASP A O 1
ATOM 889 N N . LYS A 1 114 ? -8.918 -5.850 14.147 1.00 93.88 114 LYS A N 1
ATOM 890 C CA . LYS A 1 114 ? -7.449 -5.976 14.168 1.00 93.88 114 LYS A CA 1
ATOM 891 C C . LYS A 1 114 ? -6.826 -5.580 12.821 1.00 93.88 114 LYS A C 1
ATOM 893 O O . LYS A 1 114 ? -5.683 -5.119 12.786 1.00 93.88 114 LYS A O 1
ATOM 898 N N . TYR A 1 115 ? -7.569 -5.751 11.730 1.00 95.88 115 TYR A N 1
ATOM 899 C CA . TYR A 1 115 ? -7.081 -5.538 10.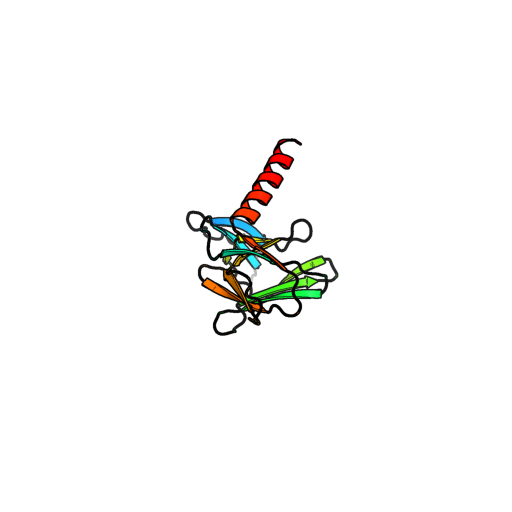374 1.00 95.88 115 TYR A CA 1
ATOM 900 C C . TYR A 1 115 ? -7.715 -4.317 9.700 1.00 95.88 115 TYR A C 1
ATOM 902 O O . TYR A 1 115 ? -8.853 -3.927 9.965 1.00 95.88 115 TYR A O 1
ATOM 910 N N . LEU A 1 116 ? -6.952 -3.723 8.791 1.00 96.81 116 LEU A N 1
ATOM 911 C CA . LEU A 1 116 ? -7.414 -2.840 7.728 1.00 96.81 116 LEU A CA 1
ATOM 912 C C . LEU A 1 116 ? -7.650 -3.694 6.481 1.00 96.81 116 LEU A C 1
ATOM 914 O O . LEU A 1 116 ? -6.864 -4.604 6.208 1.00 96.81 116 LEU A O 1
ATOM 918 N N . ARG A 1 117 ? -8.711 -3.406 5.720 1.00 97.06 117 ARG A N 1
ATOM 919 C CA . ARG A 1 117 ? -8.969 -4.060 4.429 1.00 97.06 117 ARG A CA 1
ATOM 920 C C . ARG A 1 117 ? -8.603 -3.115 3.299 1.00 97.06 117 ARG A C 1
ATOM 922 O O . ARG A 1 117 ? -9.214 -2.058 3.167 1.00 97.06 117 ARG A O 1
ATOM 929 N N . ILE A 1 118 ? -7.628 -3.530 2.503 1.00 98.00 118 ILE A N 1
ATOM 930 C CA . ILE A 1 118 ? -7.110 -2.789 1.355 1.00 98.00 118 ILE A CA 1
ATOM 931 C C . ILE A 1 118 ? -7.293 -3.603 0.080 1.00 98.00 118 ILE A C 1
ATOM 933 O O . ILE A 1 118 ? -7.420 -4.826 0.137 1.00 98.00 118 ILE A O 1
ATOM 937 N N . HIS A 1 119 ? -7.293 -2.949 -1.071 1.00 97.75 119 HIS A N 1
ATOM 938 C CA . HIS A 1 119 ? -7.469 -3.598 -2.357 1.00 97.75 119 HIS A CA 1
ATOM 939 C C . HIS A 1 119 ? -6.187 -3.531 -3.195 1.00 97.75 119 HIS A C 1
ATOM 941 O O . HIS A 1 119 ? -5.684 -2.451 -3.504 1.00 97.75 119 HIS A O 1
ATOM 947 N N . VAL A 1 120 ? -5.686 -4.701 -3.599 1.00 97.38 120 VAL A N 1
ATOM 948 C CA . VAL A 1 120 ? -4.449 -4.873 -4.377 1.00 97.38 120 VAL A CA 1
ATOM 949 C C . VAL A 1 120 ? -4.664 -5.969 -5.418 1.00 97.38 120 VAL A C 1
ATOM 951 O O . VAL A 1 120 ? -5.262 -7.000 -5.113 1.00 97.38 120 VAL A O 1
ATOM 954 N N . ASN A 1 121 ? -4.186 -5.779 -6.651 1.00 95.56 121 ASN A N 1
ATOM 955 C CA . ASN A 1 121 ? -4.281 -6.778 -7.729 1.00 95.56 121 ASN A CA 1
ATOM 956 C C . ASN A 1 121 ? -5.708 -7.306 -7.981 1.00 95.56 121 ASN A C 1
ATOM 958 O O . ASN A 1 121 ? -5.902 -8.484 -8.272 1.00 95.56 121 ASN A O 1
ATOM 962 N N . GLY A 1 122 ? -6.732 -6.456 -7.861 1.00 94.44 122 GLY A N 1
ATOM 963 C CA . GLY A 1 122 ? -8.118 -6.887 -8.092 1.00 94.44 122 GLY A CA 1
ATOM 964 C C . GLY A 1 12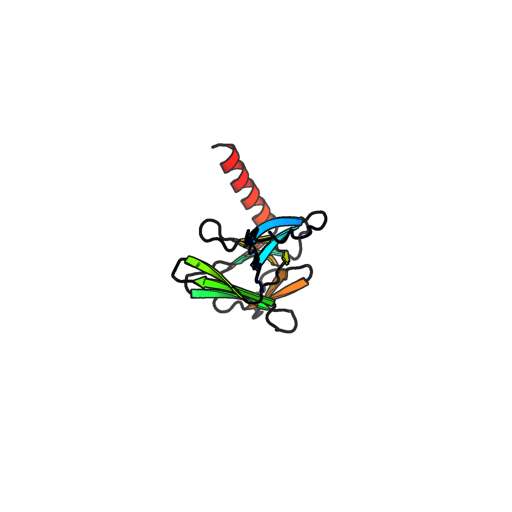2 ? -8.767 -7.648 -6.929 1.00 94.44 122 GLY A C 1
ATOM 965 O O . GLY A 1 122 ? -9.887 -8.127 -7.099 1.00 94.44 122 GLY A O 1
ATOM 966 N N . ALA A 1 123 ? -8.097 -7.778 -5.779 1.00 96.94 123 ALA A N 1
ATOM 967 C CA . ALA A 1 123 ? -8.587 -8.541 -4.638 1.00 96.94 123 ALA A CA 1
ATOM 968 C C . ALA A 1 123 ? -8.426 -7.792 -3.308 1.00 96.94 123 ALA A C 1
ATOM 970 O O . ALA A 1 123 ? -7.536 -6.958 -3.133 1.00 96.94 123 ALA A O 1
ATOM 971 N N . TRP A 1 124 ? -9.273 -8.141 -2.338 1.00 97.19 124 TRP A N 1
ATOM 972 C CA . TRP A 1 124 ? -9.141 -7.661 -0.967 1.00 97.19 124 TRP A CA 1
ATOM 973 C C . TRP A 1 124 ? -7.972 -8.344 -0.253 1.00 97.19 124 TRP A C 1
ATOM 975 O O . TRP A 1 124 ? -7.697 -9.536 -0.431 1.00 97.19 124 TRP A O 1
ATOM 985 N N . ARG A 1 125 ? -7.273 -7.555 0.558 1.00 97.62 125 ARG A N 1
ATOM 986 C CA . ARG A 1 125 ? -6.102 -7.916 1.356 1.00 97.62 125 ARG A CA 1
ATOM 987 C C . ARG A 1 125 ? -6.215 -7.294 2.742 1.00 97.62 125 ARG A C 1
ATOM 989 O O . ARG A 1 125 ? -6.995 -6.365 2.961 1.00 97.62 125 ARG A O 1
ATOM 996 N N . LYS A 1 126 ? -5.449 -7.829 3.687 1.00 97.12 126 LYS A N 1
ATOM 997 C CA . LYS A 1 126 ? -5.440 -7.406 5.088 1.00 97.12 126 LYS A CA 1
ATOM 998 C C . LYS A 1 126 ? -4.098 -6.780 5.449 1.00 97.12 126 LYS A C 1
ATOM 1000 O O . LYS A 1 126 ? -3.059 -7.304 5.065 1.00 97.12 126 LYS A O 1
ATOM 1005 N N . VAL A 1 127 ? -4.128 -5.725 6.252 1.00 97.31 127 VAL A N 1
ATOM 1006 C CA . VAL A 1 127 ? -2.949 -5.147 6.918 1.00 97.31 127 VAL A CA 1
ATOM 1007 C C . VAL A 1 127 ? -3.241 -5.079 8.410 1.00 97.31 127 VAL A C 1
ATOM 1009 O O . VAL A 1 127 ? -4.337 -4.680 8.799 1.00 97.31 127 VAL A O 1
ATOM 1012 N N . GLU A 1 128 ? -2.313 -5.508 9.263 1.00 95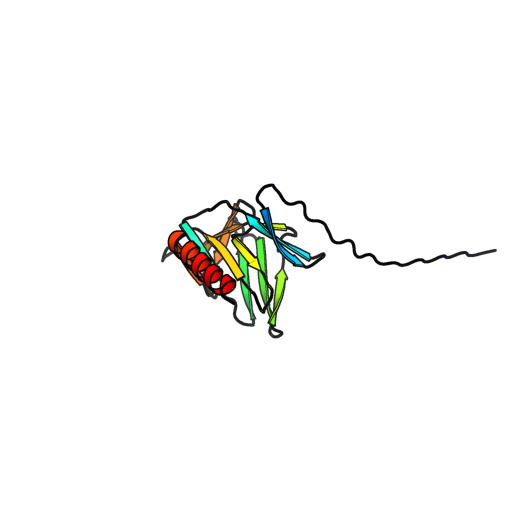.75 128 GLU A N 1
ATOM 1013 C CA . GLU A 1 128 ? -2.492 -5.375 10.715 1.00 95.75 128 GLU A CA 1
ATOM 1014 C C . GLU A 1 128 ? -2.386 -3.911 11.134 1.00 95.75 128 GLU A C 1
ATOM 1016 O O . GLU A 1 128 ? -1.479 -3.208 10.706 1.00 95.75 128 GLU A O 1
ATOM 1021 N N . LYS A 1 129 ? -3.297 -3.447 11.996 1.00 94.62 129 LYS A N 1
ATOM 1022 C CA . LYS A 1 129 ? -3.237 -2.076 12.533 1.00 94.62 129 LYS A CA 1
ATOM 1023 C C . LYS A 1 129 ? -2.107 -1.872 13.536 1.00 94.62 129 LYS A C 1
ATOM 1025 O O . LYS A 1 129 ? -1.699 -0.742 13.782 1.00 94.62 129 LYS A O 1
ATOM 1030 N N . ALA A 1 130 ? -1.685 -2.946 14.195 1.00 91.31 130 ALA A N 1
ATOM 1031 C CA . ALA A 1 130 ? -0.692 -2.872 15.251 1.00 91.31 130 ALA A CA 1
ATOM 1032 C C . ALA A 1 130 ? 0.672 -2.496 14.659 1.00 91.31 130 ALA A C 1
ATOM 1034 O O . ALA A 1 130 ? 1.164 -3.182 13.769 1.00 91.31 130 ALA A O 1
ATOM 1035 N N . GLY A 1 131 ? 1.276 -1.426 15.181 1.00 86.94 131 GLY A N 1
ATOM 1036 C CA . GLY A 1 131 ? 2.629 -1.018 14.802 1.00 86.94 131 GLY A CA 1
ATOM 1037 C C . GLY A 1 131 ? 2.750 -0.373 13.422 1.00 86.94 131 GLY A C 1
ATOM 1038 O O . GLY A 1 131 ? 3.849 -0.346 12.891 1.00 86.94 131 GLY A O 1
ATOM 1039 N N . ILE A 1 132 ? 1.658 0.135 12.835 1.00 91.50 132 ILE A N 1
ATOM 1040 C CA . ILE A 1 132 ? 1.724 0.869 11.567 1.00 91.50 132 ILE A CA 1
ATOM 1041 C C . ILE A 1 132 ? 1.002 2.211 11.648 1.00 91.50 132 ILE A C 1
ATOM 1043 O O . ILE A 1 132 ? -0.090 2.317 12.215 1.00 91.50 132 ILE A O 1
ATOM 1047 N N . LYS A 1 133 ? 1.609 3.246 11.062 1.00 95.88 133 LYS A N 1
ATOM 1048 C CA . LYS A 1 133 ? 1.003 4.571 10.929 1.00 95.88 133 LYS A CA 1
ATOM 1049 C C . LYS A 1 133 ? 0.203 4.643 9.638 1.00 95.88 133 LYS A C 1
ATOM 1051 O O . LYS A 1 133 ? 0.674 4.232 8.577 1.00 95.88 133 LYS A O 1
ATOM 1056 N N . TYR A 1 134 ? -1.008 5.177 9.730 1.00 96.75 134 TYR A N 1
ATOM 1057 C CA . TYR A 1 134 ? -1.873 5.343 8.573 1.00 96.75 134 TYR A CA 1
ATOM 1058 C C . TYR A 1 134 ? -2.838 6.512 8.732 1.00 96.75 134 TYR A C 1
ATOM 1060 O O . TYR A 1 134 ? -3.192 6.905 9.844 1.00 96.75 134 TYR A O 1
ATOM 1068 N N . ILE A 1 135 ? -3.309 7.016 7.595 1.00 96.75 135 ILE A N 1
ATOM 1069 C CA . ILE A 1 135 ? -4.392 7.992 7.498 1.00 96.75 135 ILE A CA 1
ATOM 1070 C C . ILE A 1 135 ? -5.418 7.436 6.517 1.00 96.75 135 ILE A C 1
ATOM 1072 O O . ILE A 1 135 ? -5.069 7.054 5.403 1.00 96.75 135 ILE A O 1
ATOM 1076 N N . PHE A 1 136 ? -6.684 7.387 6.928 1.00 97.44 136 PHE A N 1
ATOM 1077 C CA . PHE A 1 136 ? -7.789 7.090 6.023 1.00 97.44 136 PHE A CA 1
ATOM 1078 C C . PHE A 1 136 ? -8.446 8.391 5.575 1.00 97.44 136 PHE A C 1
ATOM 1080 O O . PHE A 1 136 ? -8.765 9.238 6.409 1.00 97.44 136 PHE A O 1
ATOM 1087 N N . ARG A 1 137 ? -8.667 8.512 4.269 1.00 97.44 137 ARG A N 1
ATOM 1088 C CA . ARG A 1 137 ? -9.412 9.595 3.632 1.00 97.44 137 ARG A CA 1
ATOM 1089 C C . ARG A 1 137 ? -10.550 8.989 2.830 1.00 97.44 137 ARG A C 1
ATOM 1091 O O . ARG A 1 137 ? -10.358 8.003 2.120 1.00 97.44 137 ARG A O 1
ATOM 1098 N N . THR A 1 138 ? -11.732 9.581 2.918 1.00 97.50 138 THR A N 1
ATOM 1099 C CA . THR A 1 138 ? -12.815 9.300 1.969 1.00 97.50 138 THR A CA 1
ATOM 1100 C C . THR A 1 138 ? -12.370 9.647 0.550 1.00 97.50 138 THR A C 1
ATOM 1102 O O . THR A 1 138 ? -11.408 10.393 0.342 1.00 97.50 138 THR A O 1
ATOM 1105 N N . TRP A 1 139 ? -13.068 9.120 -0.454 1.00 96.56 139 TRP A N 1
ATOM 1106 C CA . TRP A 1 139 ? -12.782 9.472 -1.845 1.00 96.56 139 TRP A CA 1
ATOM 1107 C C . TRP A 1 139 ? -12.865 10.978 -2.091 1.00 96.56 139 TRP A C 1
ATOM 1109 O O . TRP A 1 139 ? -12.030 11.536 -2.798 1.00 96.56 139 TRP A O 1
ATOM 1119 N N . GLU A 1 140 ? -13.848 11.643 -1.492 1.00 95.94 140 GLU A N 1
ATOM 1120 C CA . GLU A 1 140 ? -14.060 13.080 -1.620 1.00 95.94 140 GLU A CA 1
ATOM 1121 C C . GLU A 1 140 ? -12.906 13.903 -1.034 1.00 95.94 140 GLU A C 1
ATOM 1123 O O . GLU A 1 140 ? -12.550 14.936 -1.601 1.00 95.94 140 GLU A O 1
ATOM 1128 N N . GLU A 1 141 ? -12.330 13.467 0.087 1.00 96.38 141 GLU A N 1
ATOM 1129 C CA . GLU A 1 141 ? -11.152 14.096 0.696 1.00 96.38 141 GLU A CA 1
ATOM 1130 C C . GLU A 1 141 ? -9.904 13.842 -0.153 1.00 96.38 141 GLU A C 1
ATOM 1132 O O . GLU A 1 141 ? -9.227 14.788 -0.545 1.00 96.38 141 GLU A O 1
ATOM 1137 N N . TYR A 1 142 ? -9.650 12.583 -0.522 1.00 95.44 142 TYR A N 1
ATOM 1138 C CA . TYR A 1 142 ? -8.469 12.201 -1.300 1.00 95.44 142 TYR A CA 1
ATOM 1139 C C . TYR A 1 142 ? -8.371 12.963 -2.629 1.00 95.44 142 TYR A C 1
ATOM 1141 O O . TYR A 1 142 ? -7.327 13.512 -2.970 1.00 95.44 142 TYR A O 1
ATOM 1149 N N . LEU A 1 143 ? -9.481 13.040 -3.369 1.00 92.88 143 LEU A N 1
ATOM 1150 C CA . LEU A 1 143 ? -9.531 13.701 -4.677 1.00 92.88 143 LEU A CA 1
ATOM 1151 C C . LEU A 1 143 ? -9.434 15.226 -4.593 1.00 92.88 143 LEU A C 1
ATOM 1153 O O . LEU A 1 143 ? -9.134 15.872 -5.596 1.00 92.88 143 LEU A O 1
ATOM 1157 N N . ARG A 1 144 ? -9.749 15.812 -3.435 1.00 92.75 144 ARG A N 1
ATOM 1158 C CA . ARG A 1 144 ? -9.566 17.245 -3.202 1.00 92.75 144 ARG A CA 1
ATOM 1159 C C . ARG A 1 144 ? -8.084 17.556 -3.052 1.00 92.75 144 ARG A C 1
ATOM 1161 O O . ARG A 1 144 ? -7.576 18.395 -3.785 1.00 92.75 144 ARG A O 1
ATOM 1168 N N . ASP A 1 145 ? -7.396 16.794 -2.206 1.00 85.88 145 ASP A N 1
ATOM 1169 C CA . ASP A 1 145 ? -5.962 16.959 -1.965 1.00 85.88 145 ASP A CA 1
ATOM 1170 C C . ASP A 1 145 ? -5.131 16.774 -3.250 1.00 85.88 145 ASP A C 1
ATOM 1172 O O . ASP A 1 145 ? -4.122 17.450 -3.449 1.00 85.88 145 ASP A O 1
ATOM 1176 N N . GLU A 1 146 ? -5.527 15.860 -4.145 1.00 79.25 146 GLU A N 1
ATOM 1177 C CA . GLU A 1 146 ? -4.832 15.678 -5.429 1.00 79.25 146 GLU A CA 1
ATOM 1178 C C . GLU A 1 146 ? -4.964 16.890 -6.358 1.00 79.25 146 GLU A C 1
ATOM 1180 O O . GLU A 1 146 ? -3.995 17.264 -7.022 1.00 79.25 146 GLU A O 1
ATOM 1185 N N . LYS A 1 147 ? -6.140 17.525 -6.402 1.00 74.69 147 LYS A N 1
ATOM 1186 C CA . LYS A 1 147 ? -6.363 18.715 -7.233 1.00 74.69 147 LYS A CA 1
ATOM 1187 C C . LYS A 1 147 ? -5.538 19.894 -6.742 1.00 74.69 147 LYS A C 1
ATOM 1189 O O . LYS A 1 147 ? -4.816 20.487 -7.540 1.00 74.69 147 LYS A O 1
ATOM 1194 N N . ASP A 1 148 ? -5.560 20.145 -5.437 1.00 69.81 148 ASP A N 1
ATOM 1195 C CA . ASP A 1 148 ? -4.811 21.247 -4.831 1.00 69.81 148 ASP A CA 1
ATOM 1196 C C . ASP A 1 148 ? -3.296 21.083 -5.067 1.00 69.81 148 ASP A C 1
ATOM 1198 O O . ASP A 1 148 ? -2.595 22.041 -5.386 1.00 69.81 148 ASP A O 1
ATOM 1202 N N . ASN A 1 149 ? -2.781 19.849 -5.018 1.00 62.00 149 ASN A N 1
ATOM 1203 C CA . ASN A 1 149 ? -1.375 19.563 -5.326 1.00 62.00 149 ASN A CA 1
ATOM 1204 C C . ASN A 1 149 ? -1.013 19.712 -6.813 1.00 62.00 149 ASN A C 1
ATOM 1206 O O . ASN A 1 149 ? 0.156 19.934 -7.137 1.00 62.00 149 ASN A O 1
ATOM 1210 N N . THR A 1 150 ? -1.982 19.571 -7.719 1.00 61.59 150 THR A N 1
ATOM 1211 C CA . THR A 1 150 ? -1.754 19.708 -9.165 1.00 61.59 150 THR A CA 1
ATOM 1212 C C . THR A 1 150 ? -1.746 21.184 -9.574 1.00 61.59 150 THR A C 1
ATOM 1214 O O . THR A 1 150 ? -0.848 21.606 -10.300 1.00 61.59 150 THR A O 1
ATOM 1217 N N . GLU A 1 151 ? -2.642 22.005 -9.016 1.00 55.84 151 GLU A N 1
ATOM 1218 C CA . GLU A 1 151 ? -2.709 23.453 -9.285 1.00 55.84 151 GLU A CA 1
ATOM 1219 C C . GLU A 1 151 ? -1.475 24.224 -8.776 1.00 55.84 151 GLU A C 1
ATOM 1221 O O . GLU A 1 151 ? -1.074 25.229 -9.366 1.00 55.84 151 GLU A O 1
ATOM 1226 N N . VAL A 1 152 ? -0.811 23.750 -7.716 1.00 57.81 152 VAL A N 1
ATOM 1227 C CA . VAL A 1 152 ? 0.449 24.352 -7.234 1.00 57.81 152 VAL A CA 1
ATOM 1228 C C . VAL A 1 152 ? 1.614 24.098 -8.199 1.00 57.81 152 VAL A C 1
ATOM 1230 O O . VAL A 1 152 ? 2.508 24.935 -8.307 1.00 57.81 152 VAL A O 1
ATOM 1233 N N . ARG A 1 153 ? 1.613 22.970 -8.923 1.00 51.34 153 ARG A N 1
ATOM 1234 C CA . ARG A 1 153 ? 2.698 22.591 -9.847 1.00 51.34 153 ARG A CA 1
ATOM 1235 C C . ARG A 1 153 ? 2.596 23.258 -11.217 1.00 51.34 153 ARG A C 1
ATOM 1237 O O . ARG A 1 153 ? 3.616 23.401 -11.874 1.00 51.34 153 ARG A O 1
ATOM 1244 N N . GLU A 1 154 ? 1.405 23.676 -11.640 1.00 51.72 154 GLU A N 1
ATOM 1245 C CA . GLU A 1 154 ? 1.211 24.391 -12.914 1.00 51.72 154 GLU A CA 1
ATOM 1246 C C . GLU A 1 154 ? 1.557 25.890 -12.833 1.00 51.72 154 GLU A C 1
ATOM 1248 O O . GLU A 1 154 ? 1.676 26.556 -13.858 1.00 51.72 154 GLU A O 1
ATOM 1253 N N . ASN A 1 155 ? 1.744 26.422 -11.621 1.00 50.34 155 ASN A N 1
ATOM 1254 C CA . ASN A 1 155 ? 2.037 27.835 -11.368 1.00 50.34 155 ASN A CA 1
ATOM 1255 C C . ASN A 1 155 ? 3.509 28.110 -10.981 1.00 50.34 155 ASN A C 1
ATOM 1257 O O . ASN A 1 155 ? 3.807 29.193 -10.469 1.00 50.34 155 ASN A O 1
ATOM 1261 N N . GLN A 1 156 ? 4.419 27.153 -11.204 1.00 41.25 156 GLN A N 1
ATOM 1262 C CA . GLN A 1 156 ? 5.875 27.286 -11.017 1.00 41.25 156 GLN A CA 1
ATOM 1263 C C . GLN A 1 156 ? 6.615 27.084 -12.340 1.00 41.25 156 GLN A C 1
ATOM 1265 O O . GLN A 1 156 ? 7.625 27.796 -12.541 1.00 41.25 156 GLN A O 1
#

Foldseek 3Di:
DDDDDDDDDDDPLDQPDDDDDPQWDWQDDDGPAATEIEGPDADAFFKKKWDADAQDKWWKADPVGHTCKMWHQHPVRAIDIDNHDNYKYAHHQDRDRVDGIDMFRFHDDDPPDQWTWGDMPNDIITTGPPRIDMDTDGHVRVVVVVVVVVVVVVVD

pLDDT: mean 85.89, std 17.88, range [35.31, 98.31]

Sequence (156 aa):
MEKKSISNTNGLDTLKVYKTAPGEELLYQEPGVFATFTDSKRRGAGVISFQLDVNDGLRIYNEDGTLFGQIVLNEDLSYYTMDMPEKTVARKLIPEYDVAAFDFDAEAVKSSDKYLRIHVNGAWRKVEKAGIKYIFRTWEEYLRDEKDNTEVRENQ

Radius of gyration: 19.34 Å; Cα contacts (8 Å, |Δi|>4): 291; chains: 1; bounding box: 59×57×49 Å

Mean predicted aligned error: 8.32 Å